Protein AF-A0A0K2AQK6-F1 (afdb_monomer_lite)

pLDDT: mean 81.89, std 17.72, range [47.97, 97.62]

Organism: Streptomyces ambofaciens (strain ATCC 23877 / 3486 / DSM 40053 / JCM 4204 / NBRC 12836 / NRRL B-2516) (NCBI:txid278992)

Secondary structure (DSSP, 8-state):
-HHHHH-S-SEEE--SS-TTSPPEEE--HHHHHHHHTSHHHHHHHHHHHHHHHHHHHHHHHHHHHHHHHHHHHHHHHHHHHHHHHHHHHHHHHHHHHHTTSS--PPPPPP-

Radius of gyration: 37.1 Å; chains: 1; bounding box: 83×34×101 Å

Structure (mmCIF, N/CA/C/O backbone):
data_AF-A0A0K2AQK6-F1
#
_entry.id   AF-A0A0K2AQK6-F1
#
loop_
_atom_site.group_PDB
_atom_site.id
_atom_site.type_symbol
_atom_site.label_atom_id
_atom_site.label_alt_id
_atom_site.label_comp_id
_atom_site.label_asym_id
_atom_site.label_entity_id
_atom_site.label_seq_id
_atom_site.pdbx_PDB_ins_code
_atom_site.Cartn_x
_atom_site.Cartn_y
_atom_site.Cartn_z
_atom_site.occupancy
_atom_site.B_iso_or_equiv
_atom_site.auth_seq_id
_atom_site.auth_comp_id
_atom_site.auth_asym_id
_atom_site.auth_atom_id
_atom_site.pdbx_PDB_model_num
ATOM 1 N N . MET A 1 1 ? -0.047 5.520 6.251 1.00 84.62 1 MET A N 1
ATOM 2 C CA . MET A 1 1 ? -1.511 5.320 6.221 1.00 84.62 1 MET A CA 1
ATOM 3 C C . MET A 1 1 ? -1.931 4.566 7.465 1.00 84.62 1 MET A C 1
ATOM 5 O O . MET A 1 1 ? -2.491 5.208 8.329 1.00 84.62 1 MET A O 1
ATOM 9 N N . VAL A 1 2 ? -1.521 3.301 7.614 1.00 90.31 2 VAL A N 1
ATOM 10 C CA . VAL A 1 2 ? -1.792 2.433 8.781 1.00 90.31 2 VAL A CA 1
ATOM 11 C C . VAL A 1 2 ? -1.642 3.164 10.123 1.00 90.31 2 VAL A C 1
ATOM 13 O O . VAL A 1 2 ? -2.647 3.461 10.744 1.00 90.31 2 VAL A O 1
ATOM 16 N N . ARG A 1 3 ? -0.437 3.608 10.508 1.00 91.00 3 ARG A N 1
ATOM 17 C CA . ARG A 1 3 ? -0.210 4.323 11.785 1.00 91.00 3 ARG A CA 1
ATOM 18 C C . ARG A 1 3 ? -0.973 5.651 11.939 1.00 91.00 3 ARG A C 1
ATOM 20 O O . ARG A 1 3 ? -1.275 6.054 13.048 1.00 91.00 3 ARG A O 1
ATOM 27 N N . ARG A 1 4 ? -1.308 6.331 10.833 1.00 92.88 4 ARG A N 1
ATOM 28 C CA . ARG A 1 4 ? -2.105 7.576 10.876 1.00 92.88 4 ARG A CA 1
ATOM 29 C C . ARG A 1 4 ? -3.592 7.313 11.121 1.00 92.88 4 ARG A C 1
ATOM 31 O O . ARG A 1 4 ? -4.268 8.206 11.602 1.00 92.88 4 ARG A O 1
ATOM 38 N N . LEU A 1 5 ? -4.093 6.143 10.725 1.00 93.88 5 LEU A N 1
ATOM 39 C CA . LEU A 1 5 ? -5.509 5.789 10.835 1.00 93.88 5 LEU A CA 1
ATOM 40 C C . LEU A 1 5 ? -5.787 4.886 12.043 1.00 93.88 5 LEU A C 1
ATOM 42 O O . LEU A 1 5 ? -6.809 5.042 12.690 1.00 93.88 5 LEU A O 1
ATOM 46 N N . LEU A 1 6 ? -4.874 3.963 12.348 1.00 94.81 6 LEU A N 1
ATOM 47 C CA . LEU A 1 6 ? -5.013 2.948 13.397 1.00 94.81 6 LEU A CA 1
ATOM 48 C C . LEU A 1 6 ? -4.169 3.232 14.645 1.00 94.81 6 LEU A C 1
ATOM 50 O O . LEU A 1 6 ? -4.302 2.509 15.630 1.00 94.81 6 LEU A O 1
ATOM 54 N N . GLY A 1 7 ? -3.292 4.241 14.600 1.00 94.38 7 GLY A N 1
ATOM 55 C CA . GLY A 1 7 ? -2.370 4.557 15.688 1.00 94.38 7 GLY A CA 1
ATOM 56 C C . GLY A 1 7 ? -1.234 3.542 15.840 1.00 94.38 7 GLY A C 1
ATOM 57 O O . GLY A 1 7 ? -0.761 2.943 14.863 1.00 94.38 7 GLY A O 1
ATOM 58 N N . GLU A 1 8 ? -0.772 3.384 17.078 1.00 95.62 8 GLU A N 1
ATOM 59 C CA . GLU A 1 8 ? 0.245 2.397 17.433 1.00 95.62 8 GLU A CA 1
ATOM 60 C C . GLU A 1 8 ? -0.314 0.959 17.374 1.00 95.62 8 GLU A C 1
ATOM 62 O O . GLU A 1 8 ? -1.526 0.743 17.504 1.00 95.62 8 GLU A O 1
ATOM 67 N N . PRO A 1 9 ? 0.547 -0.034 17.090 1.00 96.69 9 PRO A N 1
ATOM 68 C CA . PRO A 1 9 ? 0.150 -1.436 17.104 1.00 96.69 9 PRO A CA 1
ATOM 69 C C . PRO A 1 9 ? -0.104 -1.929 18.527 1.00 96.69 9 PRO A C 1
ATOM 71 O O . PRO A 1 9 ? 0.549 -1.480 19.465 1.00 96.69 9 PRO A O 1
ATOM 74 N N . ASP A 1 10 ? -0.998 -2.904 18.667 1.00 96.56 10 ASP A N 1
ATOM 75 C CA . ASP A 1 10 ? -1.276 -3.533 19.964 1.00 96.56 10 ASP A CA 1
ATOM 76 C C . ASP A 1 10 ? -0.156 -4.490 20.360 1.00 96.56 10 ASP A C 1
ATOM 78 O O . ASP A 1 10 ? 0.195 -4.601 21.530 1.00 96.56 10 ASP A O 1
ATOM 82 N N . LEU A 1 11 ? 0.427 -5.181 19.374 1.00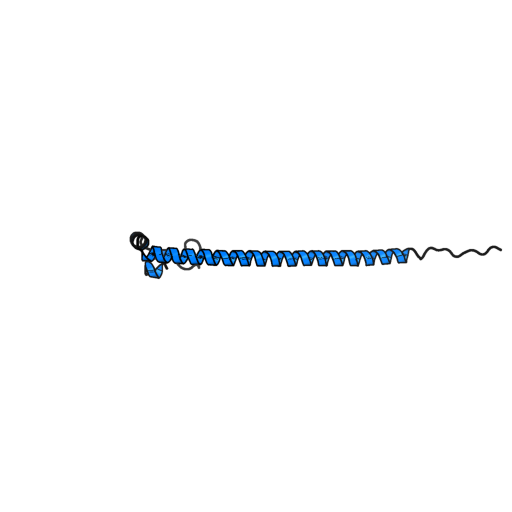 96.44 11 LEU A N 1
ATOM 83 C CA . LEU A 1 11 ? 1.538 -6.098 19.593 1.00 96.44 11 LEU A CA 1
ATOM 84 C C . LEU A 1 11 ? 2.589 -5.976 18.493 1.00 96.44 11 LEU A C 1
ATOM 86 O O . LEU A 1 11 ? 2.287 -5.830 17.305 1.00 96.44 11 LEU A O 1
ATOM 90 N N . LEU A 1 12 ? 3.844 -6.125 18.905 1.00 96.31 12 LEU A N 1
ATOM 91 C CA . LEU A 1 12 ? 4.976 -6.360 18.021 1.00 96.31 12 LEU A CA 1
ATOM 92 C C . LEU A 1 12 ? 5.410 -7.817 18.168 1.00 96.31 12 LEU A C 1
ATOM 94 O O . LEU A 1 12 ? 5.648 -8.297 19.275 1.00 96.31 12 LEU A O 1
ATOM 98 N N . ARG A 1 13 ? 5.514 -8.532 17.051 1.00 95.38 13 ARG A N 1
ATOM 99 C CA . ARG A 1 13 ? 5.987 -9.919 17.004 1.00 95.38 13 ARG A CA 1
ATOM 100 C C . ARG A 1 13 ? 7.195 -10.032 16.094 1.00 95.38 13 ARG A C 1
ATOM 102 O O . ARG A 1 13 ? 7.321 -9.292 15.122 1.00 95.38 13 ARG A O 1
ATOM 109 N N . THR A 1 14 ? 8.081 -10.975 16.386 1.00 95.75 14 THR A N 1
ATOM 110 C CA . THR A 1 14 ? 9.151 -11.337 15.454 1.00 95.75 14 THR A CA 1
ATOM 111 C C . THR A 1 14 ? 8.538 -11.772 14.127 1.00 95.75 14 THR A C 1
ATOM 113 O O . THR A 1 14 ? 7.526 -12.474 14.106 1.00 95.75 14 THR A O 1
ATOM 116 N N . HIS A 1 15 ? 9.138 -11.341 13.020 1.00 93.81 15 HIS A N 1
ATOM 117 C CA . HIS A 1 15 ? 8.645 -11.697 11.700 1.00 93.81 15 HIS A CA 1
ATOM 118 C C . HIS A 1 15 ? 8.740 -13.223 11.488 1.00 93.81 15 HIS A C 1
ATOM 120 O O . HIS A 1 15 ? 9.812 -13.796 11.702 1.00 93.81 15 HIS A O 1
ATOM 126 N N . PRO A 1 16 ? 7.655 -13.892 11.052 1.00 91.75 16 PRO A N 1
ATOM 127 C CA . PRO A 1 16 ? 7.542 -15.353 11.109 1.00 91.75 16 PRO A CA 1
ATOM 128 C C . PRO A 1 16 ? 8.549 -16.083 10.215 1.00 91.75 16 PRO A C 1
ATOM 130 O O . PRO A 1 16 ? 9.014 -17.161 10.564 1.00 91.75 16 PRO A O 1
ATOM 133 N N . TYR A 1 17 ? 8.922 -15.484 9.082 1.00 93.12 17 TYR A N 1
ATOM 134 C CA . TYR A 1 17 ? 9.806 -16.120 8.097 1.00 93.12 17 TYR A CA 1
ATOM 135 C C . TYR A 1 17 ? 11.267 -15.675 8.182 1.00 93.12 17 TYR A C 1
ATOM 137 O O . TYR A 1 17 ? 12.142 -16.326 7.625 1.00 93.12 17 TYR A O 1
ATOM 145 N N . LEU A 1 18 ? 11.547 -14.540 8.827 1.00 94.62 18 LEU A N 1
ATOM 146 C CA . LEU A 1 18 ? 12.877 -13.933 8.787 1.00 94.62 18 LEU A CA 1
ATOM 147 C C . LEU A 1 18 ? 13.124 -13.165 10.075 1.00 94.62 18 LEU A C 1
ATOM 149 O O . LEU A 1 18 ? 12.612 -12.067 10.250 1.00 94.62 18 LEU A O 1
ATOM 153 N N . ARG A 1 19 ? 13.938 -13.725 10.968 1.00 89.81 19 ARG A N 1
ATOM 154 C CA . ARG A 1 19 ? 14.181 -13.124 12.288 1.00 89.81 19 ARG A CA 1
ATOM 155 C C . ARG A 1 19 ? 14.845 -11.745 12.228 1.00 89.81 19 ARG A C 1
ATOM 157 O O . ARG A 1 19 ? 14.613 -10.943 13.122 1.00 89.81 19 ARG A O 1
ATOM 164 N N . SER A 1 20 ? 15.639 -11.472 11.192 1.00 94.25 20 SER A N 1
ATOM 165 C CA . SER A 1 20 ? 16.291 -10.172 10.975 1.00 94.25 20 SER A CA 1
ATOM 166 C C . SER A 1 20 ? 15.385 -9.130 10.311 1.00 94.25 20 SER A C 1
ATOM 168 O O . SER A 1 20 ? 15.777 -7.970 10.187 1.00 94.25 20 SER A O 1
ATOM 170 N N . ALA A 1 21 ? 14.184 -9.514 9.866 1.00 94.56 21 ALA A N 1
ATOM 171 C CA . ALA A 1 21 ? 13.236 -8.567 9.304 1.00 94.56 21 ALA A CA 1
ATOM 172 C C . ALA A 1 21 ? 12.639 -7.671 10.401 1.00 94.56 21 ALA A C 1
ATOM 174 O O . ALA A 1 21 ? 12.583 -8.064 11.570 1.00 94.56 21 ALA A O 1
ATOM 175 N N . PRO A 1 22 ? 12.126 -6.483 10.029 1.00 94.38 22 PRO A N 1
ATOM 176 C CA . PRO A 1 22 ? 11.389 -5.644 10.959 1.00 94.38 22 PRO A CA 1
ATOM 177 C C . PRO A 1 22 ? 10.236 -6.413 11.629 1.00 94.38 22 PRO A C 1
ATOM 179 O O . PRO A 1 22 ? 9.556 -7.187 10.947 1.00 94.38 22 PRO A O 1
ATOM 182 N N . PRO A 1 23 ? 9.966 -6.176 12.927 1.00 94.44 23 PRO A N 1
ATOM 183 C CA . PRO A 1 23 ? 8.879 -6.839 13.637 1.00 94.44 23 PRO A CA 1
ATOM 184 C C . PRO A 1 23 ? 7.518 -6.663 12.952 1.00 94.44 23 PRO A C 1
ATOM 186 O O . PRO A 1 23 ? 7.163 -5.576 12.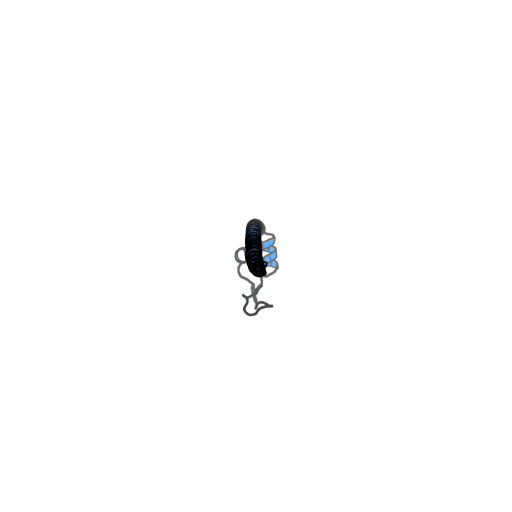480 1.00 94.44 23 PRO A O 1
ATOM 189 N N . THR A 1 24 ? 6.731 -7.735 12.947 1.00 95.44 24 THR A N 1
ATOM 190 C CA . THR A 1 24 ? 5.340 -7.733 12.507 1.00 95.44 24 THR A CA 1
ATOM 191 C C . THR A 1 24 ? 4.490 -6.959 13.510 1.00 95.44 24 THR A C 1
ATOM 193 O O . THR A 1 24 ? 4.489 -7.251 14.704 1.00 95.44 24 THR A O 1
ATOM 196 N N . ARG A 1 25 ? 3.751 -5.968 13.007 1.00 95.75 25 ARG A N 1
ATOM 197 C CA . ARG A 1 25 ? 2.806 -5.152 13.775 1.00 95.75 25 ARG A CA 1
ATOM 198 C C . ARG A 1 25 ? 1.424 -5.789 13.715 1.00 95.75 25 ARG A C 1
ATOM 200 O O . ARG A 1 25 ? 0.917 -5.992 12.614 1.00 95.75 25 ARG A O 1
ATOM 207 N N . LEU A 1 26 ? 0.829 -6.073 14.866 1.00 96.50 26 LEU A N 1
ATOM 208 C CA . LEU A 1 26 ? -0.523 -6.615 14.976 1.00 96.50 26 LEU A CA 1
ATOM 209 C C . LEU A 1 26 ? -1.464 -5.554 15.541 1.00 96.50 26 LEU A C 1
ATOM 211 O O . LEU A 1 26 ? -1.087 -4.798 16.439 1.00 96.50 26 LEU A O 1
ATOM 215 N N . TYR A 1 27 ? -2.672 -5.516 14.987 1.00 97.25 27 TYR A N 1
ATOM 216 C CA . TYR A 1 27 ? -3.723 -4.570 15.336 1.00 97.25 27 TYR A CA 1
ATOM 217 C C . TYR A 1 27 ? -4.998 -5.342 15.690 1.00 97.25 27 TYR A C 1
ATOM 219 O O . TYR A 1 27 ? -5.290 -6.355 15.052 1.00 97.25 27 TYR A O 1
ATOM 227 N N . ALA A 1 28 ? -5.753 -4.867 16.677 1.00 96.94 28 ALA A N 1
ATOM 228 C CA . ALA A 1 28 ? -7.046 -5.414 17.056 1.00 96.94 28 ALA A CA 1
ATOM 229 C C . ALA A 1 28 ? -8.031 -5.285 15.889 1.00 96.94 28 ALA A C 1
ATOM 231 O O . ALA A 1 28 ? -8.176 -4.204 15.309 1.00 96.94 28 ALA A O 1
ATOM 232 N N . VAL A 1 29 ? -8.710 -6.387 15.565 1.00 97.31 29 VAL A N 1
ATOM 233 C CA . VAL A 1 29 ? -9.602 -6.477 14.400 1.00 97.31 29 VAL A CA 1
ATOM 234 C C . VAL A 1 29 ? -10.719 -5.440 14.489 1.00 97.31 29 VAL A C 1
ATOM 236 O O . VAL A 1 29 ? -10.883 -4.662 13.554 1.00 97.31 29 VAL A O 1
ATOM 239 N N . ASP A 1 30 ? -11.371 -5.310 15.644 1.00 97.19 30 ASP A N 1
ATOM 240 C CA . ASP A 1 30 ? -12.469 -4.353 15.844 1.00 97.19 30 ASP A CA 1
ATOM 241 C C . ASP A 1 30 ? -12.058 -2.906 15.529 1.00 97.19 30 ASP A C 1
ATOM 243 O O . ASP A 1 30 ? -12.811 -2.141 14.919 1.00 97.19 30 ASP A O 1
ATOM 247 N N . ARG A 1 31 ? -10.824 -2.522 15.894 1.00 95.81 31 ARG A N 1
ATOM 248 C CA . ARG A 1 31 ? -10.283 -1.186 15.599 1.00 95.81 31 ARG A CA 1
ATOM 249 C C . ARG A 1 31 ? -10.050 -1.001 14.105 1.00 95.81 31 ARG A C 1
ATOM 251 O O . ARG A 1 31 ? -10.329 0.075 13.573 1.00 95.81 31 ARG A O 1
ATOM 258 N N . VAL A 1 32 ? -9.537 -2.031 13.435 1.00 96.88 32 VAL A N 1
ATOM 259 C CA . VAL A 1 32 ? -9.343 -2.018 11.982 1.00 96.88 32 VAL A CA 1
ATOM 260 C C . VAL A 1 32 ? -10.684 -1.853 11.280 1.00 96.88 32 VAL A C 1
ATOM 262 O O . VAL A 1 32 ? -10.847 -0.914 10.504 1.00 96.88 32 VAL A O 1
ATOM 265 N N . GLU A 1 33 ? -11.671 -2.675 11.618 1.00 97.62 33 GLU A N 1
ATOM 266 C CA . GLU A 1 33 ? -12.993 -2.646 10.993 1.00 97.62 33 GLU A CA 1
ATOM 267 C C . GLU A 1 33 ? -13.730 -1.320 11.212 1.00 97.62 33 GLU A C 1
ATOM 269 O O . GLU A 1 33 ? -14.369 -0.791 10.296 1.00 97.62 33 GLU A O 1
ATOM 274 N N . ALA A 1 34 ? -13.644 -0.746 12.415 1.00 96.44 34 ALA A N 1
ATOM 275 C CA . ALA A 1 34 ? -14.222 0.564 12.698 1.00 96.44 34 ALA A CA 1
ATOM 276 C C . ALA A 1 34 ? -13.612 1.658 11.804 1.00 96.44 34 ALA A C 1
ATOM 278 O O . ALA A 1 34 ? -14.332 2.486 11.239 1.00 96.44 34 ALA A O 1
ATOM 279 N N . VAL A 1 35 ? -12.290 1.637 11.626 1.00 96.75 35 VAL A N 1
ATOM 280 C CA . VAL A 1 35 ? -11.574 2.612 10.797 1.00 96.75 35 VAL A CA 1
ATOM 281 C C . VAL A 1 35 ? -11.850 2.410 9.309 1.00 96.75 35 VAL A C 1
ATOM 283 O O . VAL A 1 35 ? -12.049 3.396 8.595 1.00 96.75 35 VAL A O 1
ATOM 286 N N . GLU A 1 36 ? -11.898 1.167 8.832 1.00 96.25 36 GLU A N 1
ATOM 287 C CA . GLU A 1 36 ? -12.139 0.858 7.419 1.00 96.25 36 GLU A CA 1
ATOM 288 C C . GLU A 1 36 ? -13.542 1.264 6.950 1.00 96.25 36 GLU A C 1
ATOM 290 O O . GLU A 1 36 ? -13.701 1.732 5.818 1.00 96.25 36 GLU A O 1
ATOM 295 N N . ARG A 1 37 ? -14.546 1.201 7.836 1.00 96.56 37 ARG A N 1
ATOM 296 C CA . ARG A 1 37 ? -15.896 1.736 7.569 1.00 96.56 37 ARG A CA 1
ATOM 297 C C . ARG A 1 37 ? -15.924 3.268 7.444 1.00 96.56 37 ARG A C 1
ATOM 299 O O . ARG A 1 37 ? -16.840 3.838 6.842 1.00 96.56 37 ARG A O 1
ATOM 306 N N . GLY A 1 38 ? -14.912 3.954 7.970 1.00 96.06 38 GLY A N 1
ATOM 307 C CA . GLY A 1 38 ? -14.818 5.409 7.987 1.00 96.06 38 GLY A CA 1
ATOM 308 C C . GLY A 1 38 ? -14.550 6.052 6.620 1.00 96.06 38 GLY A C 1
ATOM 309 O O . GLY A 1 38 ? -13.914 5.494 5.722 1.00 96.06 38 GLY A O 1
ATOM 310 N N . ALA A 1 39 ? -14.993 7.303 6.458 1.00 96.44 39 ALA A N 1
ATOM 311 C CA . ALA A 1 39 ? -14.710 8.099 5.258 1.00 96.44 39 ALA A CA 1
ATOM 312 C C . ALA A 1 39 ? -13.206 8.404 5.092 1.00 96.44 39 ALA A C 1
ATOM 314 O O . ALA A 1 39 ? -12.695 8.421 3.971 1.00 96.44 39 ALA A O 1
ATOM 315 N N . ALA A 1 40 ? -12.481 8.581 6.202 1.00 95.00 40 ALA A N 1
ATOM 316 C CA . ALA A 1 40 ? -11.043 8.851 6.196 1.00 95.00 40 ALA A CA 1
ATOM 317 C C . ALA A 1 40 ? -10.239 7.711 5.547 1.00 95.00 40 ALA A C 1
ATOM 319 O O . ALA A 1 40 ? -9.338 7.965 4.740 1.00 95.00 40 ALA A O 1
ATOM 320 N N . PHE A 1 41 ? -10.594 6.456 5.842 1.00 96.69 41 PHE A N 1
ATOM 321 C CA . PHE A 1 41 ? -9.967 5.300 5.211 1.00 96.69 41 PHE A CA 1
ATOM 322 C C . PHE A 1 41 ? -10.281 5.242 3.717 1.00 96.69 41 PHE A C 1
ATOM 324 O O . PHE A 1 41 ? -9.356 5.140 2.911 1.00 96.69 41 PHE A O 1
ATOM 331 N N . ARG A 1 42 ? -11.553 5.403 3.325 1.00 96.19 42 ARG A N 1
ATOM 332 C CA . ARG A 1 42 ? -11.964 5.410 1.909 1.00 96.19 42 ARG A CA 1
ATOM 333 C C . ARG A 1 42 ? -11.209 6.460 1.089 1.00 96.19 42 ARG A C 1
ATOM 335 O O . ARG A 1 42 ? -10.683 6.148 0.019 1.00 96.19 42 ARG A O 1
ATOM 342 N N . ALA A 1 43 ? -11.072 7.678 1.613 1.00 96.19 43 ALA A N 1
ATOM 343 C CA . ALA A 1 43 ? -10.310 8.742 0.963 1.00 96.19 43 ALA A CA 1
ATOM 344 C C . ALA A 1 43 ? -8.817 8.384 0.819 1.00 96.19 43 ALA A C 1
ATOM 346 O O . ALA A 1 43 ? -8.226 8.545 -0.257 1.00 96.19 43 ALA A O 1
ATOM 347 N N . ALA A 1 44 ? -8.204 7.854 1.882 1.00 95.81 44 ALA A N 1
ATOM 348 C CA . ALA A 1 44 ? -6.805 7.440 1.867 1.00 95.81 44 ALA A CA 1
ATOM 349 C C . ALA A 1 44 ? -6.552 6.270 0.899 1.00 95.81 44 ALA A C 1
ATOM 351 O O . ALA A 1 44 ? -5.566 6.293 0.153 1.00 95.81 44 ALA A O 1
ATOM 352 N N . ALA A 1 45 ? -7.457 5.289 0.862 1.00 94.94 45 ALA A N 1
ATOM 353 C CA . ALA A 1 45 ? -7.412 4.148 -0.044 1.00 94.94 45 ALA A CA 1
ATOM 354 C C . ALA A 1 45 ? -7.507 4.598 -1.510 1.00 94.94 45 ALA A C 1
ATOM 356 O O . ALA A 1 45 ? -6.658 4.229 -2.324 1.00 94.94 45 ALA A O 1
ATOM 357 N N . ALA A 1 46 ? -8.447 5.489 -1.840 1.00 96.25 46 ALA A N 1
ATOM 358 C CA . ALA A 1 46 ? -8.572 6.054 -3.184 1.00 96.25 46 ALA A CA 1
ATOM 359 C C . ALA A 1 46 ? -7.315 6.840 -3.609 1.00 96.25 46 ALA A C 1
ATOM 361 O O . ALA A 1 46 ? -6.837 6.724 -4.741 1.00 96.25 46 ALA A O 1
ATOM 362 N N . ALA A 1 47 ? -6.725 7.631 -2.707 1.00 95.50 47 ALA A N 1
ATOM 363 C CA . ALA A 1 47 ? -5.470 8.336 -2.979 1.00 95.50 47 ALA A CA 1
ATOM 364 C C . ALA A 1 47 ? -4.280 7.374 -3.164 1.00 95.50 47 ALA A C 1
ATOM 366 O O . ALA A 1 47 ? -3.419 7.593 -4.022 1.00 95.50 47 ALA A O 1
ATOM 367 N N . ALA A 1 48 ? -4.207 6.294 -2.382 1.00 93.88 48 ALA A N 1
ATOM 368 C CA . ALA A 1 48 ? -3.190 5.259 -2.542 1.00 93.88 48 ALA A CA 1
ATOM 369 C C . ALA A 1 48 ? -3.339 4.515 -3.879 1.00 93.88 48 ALA A C 1
ATOM 371 O O . ALA A 1 48 ? -2.340 4.324 -4.578 1.00 93.88 48 ALA A O 1
ATOM 372 N N . ALA A 1 49 ? -4.568 4.178 -4.277 1.00 94.69 49 ALA A N 1
ATOM 373 C CA . ALA A 1 49 ? -4.863 3.543 -5.558 1.00 94.69 49 ALA A CA 1
ATOM 374 C C . ALA A 1 49 ? -4.400 4.411 -6.738 1.00 94.69 49 ALA A C 1
ATOM 376 O O . ALA A 1 49 ? -3.651 3.925 -7.587 1.00 94.69 49 ALA A O 1
ATOM 377 N N . ARG A 1 50 ? -4.735 5.710 -6.735 1.00 94.62 50 ARG A N 1
ATOM 378 C CA . ARG A 1 50 ? -4.288 6.680 -7.755 1.00 94.62 50 ARG A CA 1
ATOM 379 C C . ARG A 1 50 ? -2.763 6.774 -7.861 1.00 94.62 50 ARG A C 1
ATOM 381 O O . ARG A 1 50 ? -2.203 6.765 -8.953 1.00 94.62 50 ARG A O 1
ATOM 388 N N . ARG A 1 51 ? -2.055 6.814 -6.728 1.00 93.25 51 ARG A N 1
ATOM 389 C CA . ARG A 1 51 ? -0.580 6.821 -6.738 1.00 93.25 51 ARG A CA 1
ATOM 390 C C . ARG A 1 51 ? -0.002 5.507 -7.262 1.00 93.25 51 ARG A C 1
ATOM 392 O O . ARG A 1 51 ? 0.985 5.517 -7.995 1.00 93.25 51 ARG A O 1
ATOM 399 N N . SER A 1 52 ? -0.612 4.377 -6.907 1.00 93.25 52 SER A N 1
ATOM 400 C CA . SER A 1 52 ? -0.193 3.054 -7.376 1.00 93.25 52 SER A CA 1
ATOM 401 C C . SER A 1 52 ? -0.373 2.897 -8.886 1.00 93.25 52 SER A C 1
ATOM 403 O O . SER A 1 52 ? 0.523 2.390 -9.562 1.00 93.25 52 SER A O 1
ATOM 405 N N . THR A 1 53 ? -1.499 3.342 -9.448 1.00 92.88 53 THR A N 1
ATOM 406 C CA . THR A 1 53 ? -1.722 3.310 -10.901 1.00 92.88 53 THR A CA 1
ATOM 407 C C . THR A 1 53 ? -0.716 4.196 -11.632 1.00 92.88 53 THR A C 1
ATOM 409 O O . THR A 1 53 ? -0.059 3.709 -12.552 1.00 92.88 53 THR A O 1
ATOM 412 N N . ALA A 1 54 ? -0.496 5.430 -11.164 1.00 90.31 54 ALA A N 1
ATOM 413 C CA . ALA A 1 54 ? 0.502 6.335 -11.734 1.00 90.31 54 ALA A CA 1
ATOM 414 C C . ALA A 1 54 ? 1.917 5.725 -11.713 1.00 90.31 54 ALA A C 1
ATOM 416 O O . ALA A 1 54 ? 2.594 5.663 -12.741 1.00 90.31 54 ALA A O 1
ATOM 417 N N . ARG A 1 55 ? 2.346 5.178 -10.566 1.00 92.31 55 ARG A N 1
ATOM 418 C CA . ARG A 1 55 ? 3.657 4.521 -10.430 1.00 92.31 55 ARG A CA 1
ATOM 419 C C . ARG A 1 55 ? 3.791 3.291 -11.330 1.00 92.31 55 ARG A C 1
ATOM 421 O O . ARG A 1 55 ? 4.845 3.070 -11.918 1.00 92.31 55 ARG A O 1
ATOM 428 N N . ARG A 1 56 ? 2.742 2.475 -11.461 1.00 90.88 56 ARG A N 1
ATOM 429 C CA . ARG A 1 56 ? 2.763 1.317 -12.370 1.00 90.88 56 ARG A CA 1
ATOM 430 C C . ARG A 1 56 ? 2.878 1.753 -13.830 1.00 90.88 56 ARG A C 1
ATOM 432 O O . ARG A 1 56 ? 3.590 1.095 -14.585 1.00 90.88 56 ARG A O 1
ATOM 439 N N . GLY A 1 57 ? 2.244 2.861 -14.212 1.00 88.38 57 GLY A N 1
ATOM 440 C CA . GLY A 1 57 ? 2.398 3.468 -15.536 1.00 88.38 57 GLY A CA 1
ATOM 441 C C . GLY A 1 57 ? 3.855 3.819 -15.846 1.00 88.38 57 GLY A C 1
ATOM 442 O O . GLY A 1 57 ? 4.406 3.350 -16.842 1.00 88.38 57 GLY A O 1
ATOM 443 N N . THR A 1 58 ? 4.524 4.549 -14.950 1.00 90.19 58 THR A N 1
ATOM 444 C CA . THR A 1 58 ? 5.926 4.958 -15.156 1.00 90.19 58 THR A CA 1
ATOM 445 C C . THR A 1 58 ? 6.894 3.775 -15.168 1.00 90.19 58 THR A C 1
ATOM 447 O O . THR A 1 58 ? 7.791 3.718 -16.010 1.00 90.19 58 THR A O 1
ATOM 450 N N . VAL A 1 59 ? 6.696 2.780 -14.297 1.00 93.25 59 VAL A N 1
ATOM 451 C CA . VAL A 1 59 ? 7.506 1.549 -14.291 1.00 93.25 59 VAL A CA 1
ATOM 452 C C . VAL A 1 59 ? 7.351 0.776 -15.602 1.00 93.25 59 VAL A C 1
ATOM 454 O O . VAL A 1 59 ? 8.344 0.287 -16.140 1.00 93.25 59 VAL A O 1
ATOM 457 N N . ARG A 1 60 ? 6.133 0.684 -16.156 1.00 92.94 60 ARG A N 1
ATOM 458 C CA . ARG A 1 60 ? 5.897 0.033 -17.456 1.00 92.94 60 ARG A CA 1
ATOM 459 C C . ARG A 1 60 ? 6.650 0.738 -18.581 1.00 92.94 60 ARG A C 1
ATOM 461 O O . ARG A 1 60 ? 7.288 0.054 -19.379 1.00 92.94 60 ARG A O 1
ATOM 468 N N . LEU A 1 61 ? 6.622 2.071 -18.620 1.00 91.94 61 LEU A N 1
ATOM 469 C CA . LEU A 1 61 ? 7.360 2.854 -19.618 1.00 91.94 61 LEU A CA 1
ATOM 470 C C . LEU A 1 61 ? 8.869 2.616 -19.514 1.00 91.94 61 LEU A C 1
ATOM 472 O O . LEU A 1 61 ? 9.492 2.212 -20.493 1.00 91.94 61 LEU A O 1
ATOM 476 N N . ARG A 1 62 ? 9.436 2.731 -18.309 1.00 93.12 62 ARG A N 1
ATOM 477 C CA . ARG A 1 62 ? 10.869 2.479 -18.073 1.00 93.12 62 ARG A CA 1
ATOM 478 C C . ARG A 1 62 ? 11.280 1.056 -18.436 1.00 93.12 62 ARG A C 1
ATOM 480 O O . ARG A 1 62 ? 12.342 0.841 -19.007 1.00 93.12 62 ARG A O 1
ATOM 487 N N . LYS A 1 63 ? 10.429 0.068 -18.150 1.00 94.19 63 LYS A N 1
ATOM 488 C CA . LYS A 1 63 ? 10.681 -1.329 -18.526 1.00 94.19 63 LYS A CA 1
ATOM 489 C C . LYS A 1 63 ? 10.705 -1.510 -20.045 1.00 94.19 63 LYS A C 1
ATOM 491 O O . LYS A 1 63 ? 11.524 -2.284 -20.536 1.00 94.19 63 LYS A O 1
ATOM 496 N N . ARG A 1 64 ? 9.830 -0.820 -20.787 1.00 94.12 64 ARG A N 1
ATOM 497 C CA . ARG A 1 64 ? 9.841 -0.833 -22.261 1.00 94.12 64 ARG A CA 1
ATOM 498 C C . ARG A 1 64 ? 11.112 -0.192 -22.804 1.00 94.12 64 ARG A C 1
ATOM 500 O O . ARG A 1 64 ? 11.766 -0.807 -23.637 1.00 94.12 64 ARG A O 1
ATOM 507 N N . GLU A 1 65 ? 11.494 0.970 -22.284 1.00 95.19 65 GLU A N 1
ATOM 508 C CA . GLU A 1 65 ? 12.721 1.657 -22.695 1.00 95.19 65 GLU A CA 1
ATOM 509 C C . GLU A 1 65 ? 13.966 0.805 -22.419 1.00 95.19 65 GLU A C 1
ATOM 511 O O . GLU A 1 65 ? 14.784 0.594 -23.310 1.00 95.19 65 GLU A O 1
ATOM 516 N N . LEU A 1 66 ? 14.082 0.232 -21.218 1.00 96.31 66 LEU A N 1
ATOM 517 C CA . LEU A 1 66 ? 15.205 -0.635 -20.865 1.00 96.31 66 LEU A CA 1
ATOM 518 C C . LEU A 1 66 ? 15.283 -1.863 -21.782 1.00 96.31 66 LEU A C 1
ATOM 520 O O . LEU A 1 66 ? 16.364 -2.227 -22.238 1.00 96.31 66 LEU A O 1
ATOM 524 N N . ARG A 1 67 ? 14.141 -2.486 -22.096 1.00 95.62 67 ARG A N 1
ATOM 525 C CA . ARG A 1 67 ? 14.086 -3.608 -23.046 1.00 95.62 67 ARG A CA 1
ATOM 526 C C . ARG A 1 67 ? 14.499 -3.190 -24.455 1.00 95.62 67 ARG A C 1
ATOM 528 O O . ARG A 1 67 ? 15.237 -3.935 -25.096 1.00 95.62 67 ARG A O 1
ATOM 535 N N . ALA A 1 68 ? 14.059 -2.022 -24.921 1.00 93.56 68 ALA A N 1
ATOM 536 C CA . ALA A 1 68 ? 14.457 -1.484 -26.218 1.00 93.56 68 AL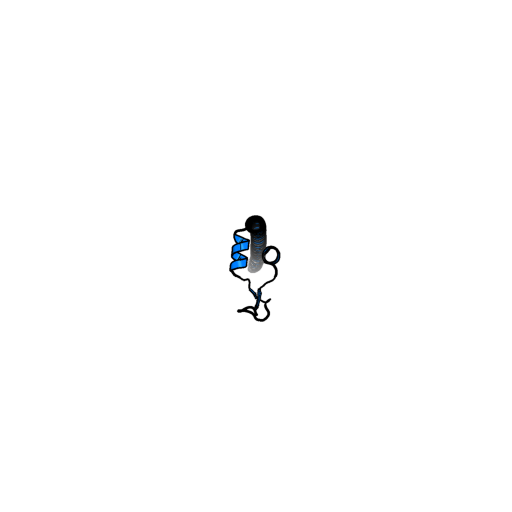A A CA 1
ATOM 537 C C . ALA A 1 68 ? 15.970 -1.228 -26.263 1.00 93.56 68 ALA A C 1
ATOM 539 O O . ALA A 1 68 ? 16.631 -1.686 -27.188 1.00 93.56 68 ALA A O 1
ATOM 540 N N . ARG A 1 69 ? 16.542 -0.621 -25.215 1.00 93.38 69 ARG A N 1
ATOM 541 C CA . ARG A 1 69 ? 17.992 -0.402 -25.082 1.00 93.38 69 ARG A CA 1
ATOM 542 C C . ARG A 1 69 ? 18.786 -1.708 -25.093 1.00 93.38 69 ARG A C 1
ATOM 544 O O . ARG A 1 69 ? 19.760 -1.817 -25.830 1.00 93.38 69 ARG A O 1
ATOM 551 N N . ILE A 1 70 ? 18.359 -2.715 -24.326 1.00 94.94 70 ILE A N 1
ATOM 552 C CA . ILE A 1 70 ? 19.003 -4.041 -24.320 1.00 94.94 70 ILE A CA 1
ATOM 553 C C . ILE A 1 70 ? 18.935 -4.680 -25.714 1.00 94.94 70 ILE A C 1
ATOM 555 O O . ILE A 1 70 ? 19.917 -5.259 -26.173 1.00 94.94 70 ILE A O 1
ATOM 559 N N . SER A 1 71 ? 17.794 -4.569 -26.396 1.00 92.12 71 SER A N 1
ATOM 560 C CA . SER A 1 71 ? 17.599 -5.152 -27.729 1.00 92.12 71 SER A CA 1
ATOM 561 C C . SER A 1 71 ? 18.435 -4.440 -28.792 1.00 92.12 71 SER A C 1
ATOM 563 O O . SER A 1 71 ? 19.068 -5.111 -29.601 1.00 92.12 71 SER A O 1
ATOM 565 N N . ALA A 1 72 ? 18.500 -3.107 -28.755 1.00 90.56 72 ALA A N 1
ATOM 566 C CA . ALA A 1 72 ? 19.333 -2.302 -29.643 1.00 90.56 72 ALA A CA 1
ATOM 567 C C . ALA A 1 72 ? 20.822 -2.601 -29.435 1.00 90.56 72 ALA A C 1
ATOM 569 O O . ALA A 1 72 ? 21.534 -2.829 -30.409 1.00 90.56 72 ALA A O 1
ATOM 570 N N . ARG A 1 73 ? 21.276 -2.703 -28.176 1.00 87.19 73 ARG A N 1
ATOM 571 C CA . ARG A 1 73 ? 22.659 -3.090 -27.867 1.00 87.19 73 ARG A CA 1
ATOM 572 C C . ARG A 1 73 ? 22.995 -4.468 -28.439 1.00 87.19 73 ARG A C 1
ATOM 574 O O . ARG A 1 73 ? 23.988 -4.602 -29.141 1.00 87.19 73 ARG A O 1
ATOM 581 N N . ARG A 1 74 ? 22.124 -5.461 -28.228 1.00 82.88 74 ARG A N 1
ATOM 582 C CA . ARG A 1 74 ? 22.292 -6.821 -28.777 1.00 82.88 74 ARG A CA 1
ATOM 583 C C . ARG A 1 74 ? 22.236 -6.867 -30.307 1.00 82.88 74 ARG A C 1
ATOM 585 O O . ARG A 1 74 ? 22.939 -7.659 -30.922 1.00 82.88 74 ARG A O 1
ATOM 592 N N . GLY A 1 75 ? 21.377 -6.062 -30.931 1.00 78.25 75 GLY A N 1
ATOM 593 C CA . GLY A 1 75 ? 21.290 -5.944 -32.389 1.00 78.25 75 GLY A CA 1
ATOM 594 C C . GLY A 1 75 ? 22.548 -5.319 -32.990 1.00 78.25 75 GLY A C 1
ATOM 595 O O . GLY A 1 75 ? 23.060 -5.828 -33.982 1.00 78.25 75 GLY A O 1
ATOM 596 N N . GLY A 1 76 ? 23.081 -4.281 -32.341 1.00 69.19 76 GLY A N 1
ATOM 597 C CA . GLY A 1 76 ? 24.376 -3.695 -32.676 1.00 69.19 76 GLY A CA 1
ATOM 598 C C . GLY A 1 76 ? 25.505 -4.711 -32.531 1.00 69.19 76 GLY A C 1
ATOM 599 O O . GLY A 1 76 ? 26.234 -4.931 -33.485 1.00 69.19 76 GLY A O 1
ATOM 600 N N . GLU A 1 77 ? 25.614 -5.397 -31.389 1.00 66.31 77 GLU A N 1
ATOM 601 C CA . GLU A 1 77 ? 26.624 -6.446 -31.152 1.00 66.31 77 GLU A CA 1
ATOM 602 C C . GLU A 1 77 ? 26.595 -7.550 -32.226 1.00 66.31 77 GLU A C 1
ATOM 604 O O . GLU A 1 77 ? 27.651 -8.017 -32.652 1.00 66.31 77 GLU A O 1
ATOM 609 N N . ARG A 1 78 ? 25.405 -7.936 -32.713 1.00 63.75 78 ARG A N 1
ATOM 610 C CA . ARG A 1 78 ? 25.272 -8.875 -33.839 1.00 63.75 78 ARG A CA 1
ATOM 611 C C . ARG A 1 78 ? 25.764 -8.288 -35.159 1.00 63.75 78 ARG A C 1
ATOM 613 O O . ARG A 1 78 ? 26.539 -8.955 -35.833 1.00 63.75 78 ARG A O 1
ATOM 620 N N . ARG A 1 79 ? 25.385 -7.049 -35.487 1.00 63.50 79 ARG A N 1
ATOM 621 C CA . ARG A 1 79 ? 25.847 -6.353 -36.699 1.00 63.50 79 ARG A CA 1
ATOM 622 C C . ARG A 1 79 ? 27.373 -6.183 -36.711 1.00 63.50 79 ARG A C 1
ATOM 624 O O . ARG A 1 79 ? 28.010 -6.556 -37.684 1.00 63.50 79 ARG A O 1
ATOM 631 N N . TRP A 1 80 ? 27.968 -5.745 -35.600 1.00 54.72 80 TRP A N 1
ATOM 632 C CA . TRP A 1 80 ? 29.427 -5.634 -35.442 1.00 54.72 80 TRP A CA 1
ATOM 633 C C . TRP A 1 80 ? 30.143 -6.997 -35.492 1.00 54.72 80 TRP A C 1
ATOM 635 O O . TRP A 1 80 ? 31.311 -7.089 -35.869 1.00 54.72 80 TRP A O 1
ATOM 645 N N . GLY A 1 81 ? 29.478 -8.079 -35.077 1.00 60.94 81 GLY A N 1
ATOM 646 C CA . GLY A 1 81 ? 29.988 -9.444 -35.224 1.00 60.94 81 GLY A CA 1
ATOM 647 C C . GLY A 1 81 ? 29.927 -9.961 -36.664 1.00 60.94 81 GLY A C 1
ATOM 648 O O . GLY A 1 81 ? 30.795 -10.729 -37.072 1.00 60.94 81 GLY A O 1
ATOM 649 N N . GLU A 1 82 ? 28.926 -9.530 -37.427 1.00 59.72 82 GLU A N 1
ATOM 650 C CA . GLU A 1 82 ? 28.716 -9.890 -38.829 1.00 59.72 82 GLU A CA 1
ATOM 651 C C . GLU A 1 82 ? 29.653 -9.107 -39.758 1.00 59.72 82 GLU A C 1
ATOM 653 O O . GLU A 1 82 ? 30.347 -9.720 -40.561 1.00 59.72 82 GLU A O 1
ATOM 658 N N . GLU A 1 83 ? 29.813 -7.797 -39.554 1.00 58.56 83 GLU A N 1
ATOM 659 C CA . GLU A 1 83 ? 30.782 -6.960 -40.284 1.00 58.56 83 GLU A CA 1
ATOM 660 C C . GLU A 1 83 ? 32.228 -7.447 -40.091 1.00 58.56 83 GLU A C 1
ATOM 662 O O . GLU A 1 83 ? 32.991 -7.540 -41.051 1.00 58.56 83 GLU A O 1
ATOM 667 N N . ARG A 1 84 ? 32.601 -7.868 -38.872 1.00 59.03 84 ARG A N 1
ATOM 668 C CA . ARG A 1 84 ? 33.913 -8.496 -38.631 1.00 59.03 84 ARG A CA 1
ATOM 669 C C . ARG A 1 84 ? 34.056 -9.867 -39.286 1.00 59.03 84 ARG A C 1
ATOM 671 O O . ARG A 1 84 ? 35.172 -10.260 -39.600 1.00 59.03 84 ARG A O 1
ATOM 678 N N . ARG A 1 85 ? 32.964 -10.613 -39.468 1.00 56.47 85 ARG A N 1
ATOM 679 C CA . ARG A 1 85 ? 32.990 -11.921 -40.136 1.00 56.47 85 ARG A CA 1
ATOM 680 C C . ARG A 1 85 ? 33.171 -11.761 -41.646 1.00 56.47 85 ARG A C 1
ATOM 682 O O . ARG A 1 85 ? 33.961 -12.505 -42.213 1.00 56.47 85 ARG A O 1
ATOM 689 N N . TRP A 1 86 ? 32.505 -10.781 -42.256 1.00 57.75 86 TRP A N 1
ATOM 690 C CA . TRP A 1 86 ? 32.680 -10.431 -43.669 1.00 57.75 86 TRP A CA 1
ATOM 691 C C . TRP A 1 86 ? 34.087 -9.885 -43.950 1.00 57.75 86 TRP A C 1
ATOM 693 O O . TRP A 1 86 ? 34.792 -10.458 -44.772 1.00 57.75 86 TRP A O 1
ATOM 703 N N . GLY A 1 87 ? 34.576 -8.915 -43.165 1.00 59.22 87 GLY A N 1
ATOM 704 C CA . GLY A 1 87 ? 35.929 -8.369 -43.357 1.00 59.22 87 GLY A CA 1
ATOM 705 C C . GLY A 1 87 ? 37.067 -9.384 -43.155 1.00 59.22 87 GLY A C 1
ATOM 706 O O . GLY A 1 87 ? 38.142 -9.237 -43.729 1.00 59.22 87 GLY A O 1
ATOM 707 N N . ASN A 1 88 ? 36.843 -10.446 -42.371 1.00 59.22 88 ASN A N 1
ATOM 708 C CA . ASN A 1 88 ? 37.811 -11.536 -42.205 1.00 59.22 88 ASN A CA 1
ATOM 709 C C . ASN A 1 88 ? 37.686 -12.618 -43.299 1.00 59.22 88 ASN A C 1
ATOM 711 O O . ASN A 1 88 ? 38.627 -13.381 -43.503 1.00 59.22 88 ASN A O 1
ATOM 715 N N . SER A 1 89 ? 36.537 -12.696 -43.983 1.00 56.53 89 SER A N 1
ATOM 716 C CA . SER A 1 89 ? 36.320 -13.571 -45.141 1.00 56.53 89 SER A CA 1
ATOM 717 C C . SER A 1 89 ? 37.016 -13.000 -46.377 1.00 56.53 89 SER A C 1
ATOM 719 O O . SER A 1 89 ? 37.760 -13.728 -47.029 1.00 56.53 89 SER A O 1
ATOM 721 N N . ASP A 1 90 ? 36.898 -11.688 -46.608 1.00 57.41 90 ASP A N 1
ATOM 722 C CA . ASP A 1 90 ? 37.613 -10.982 -47.683 1.00 57.41 90 ASP A CA 1
ATOM 723 C C . ASP A 1 90 ? 39.137 -11.111 -47.508 1.00 57.41 90 ASP A C 1
ATOM 725 O O . ASP A 1 90 ? 39.870 -11.408 -48.448 1.00 57.41 90 ASP A O 1
ATOM 729 N N . ALA A 1 91 ? 39.630 -10.999 -46.269 1.00 53.72 91 ALA A N 1
ATOM 730 C CA . ALA A 1 91 ? 41.049 -11.176 -45.956 1.00 53.72 91 ALA A CA 1
ATOM 731 C C . ALA A 1 91 ? 41.563 -12.618 -46.167 1.00 53.72 91 ALA A C 1
ATOM 733 O O . ALA A 1 91 ? 42.755 -12.817 -46.411 1.00 53.72 91 ALA A O 1
ATOM 734 N N . GLN A 1 92 ? 40.696 -13.633 -46.059 1.00 55.69 92 GLN A N 1
ATOM 735 C CA . GLN A 1 92 ? 41.054 -15.025 -46.365 1.00 55.69 92 GLN A CA 1
ATOM 736 C C . GLN A 1 92 ? 40.992 -15.328 -47.865 1.00 55.69 92 GLN A C 1
ATOM 738 O O . GLN A 1 92 ? 41.768 -16.154 -48.346 1.00 55.69 92 GLN A O 1
ATOM 743 N N . GLU A 1 93 ? 40.099 -14.671 -48.602 1.00 53.47 93 GLU A N 1
ATOM 744 C CA . GLU A 1 93 ? 39.968 -14.844 -50.048 1.00 53.47 93 GLU A CA 1
ATOM 745 C C . GLU A 1 93 ? 41.141 -14.203 -50.801 1.00 53.47 93 GLU A C 1
ATOM 747 O O . GLU A 1 93 ? 41.723 -14.859 -51.662 1.00 53.47 93 GLU A O 1
ATOM 752 N N . VAL A 1 94 ? 41.601 -13.020 -50.370 1.00 55.84 94 VAL A N 1
ATOM 753 C CA . VAL A 1 94 ? 42.791 -12.346 -50.932 1.00 55.84 94 VAL A CA 1
ATOM 754 C C . VAL A 1 94 ? 44.063 -13.200 -50.795 1.00 55.84 94 VAL A C 1
ATOM 756 O O . VAL A 1 94 ? 44.852 -13.280 -51.733 1.00 55.84 94 VAL A O 1
ATOM 759 N N . ARG A 1 95 ? 44.242 -13.920 -49.676 1.00 52.31 95 ARG A N 1
ATOM 760 C CA . ARG A 1 95 ? 45.392 -14.832 -49.493 1.00 52.31 95 ARG A CA 1
ATOM 761 C C . ARG A 1 95 ? 45.340 -16.069 -50.392 1.00 52.31 95 ARG A C 1
ATOM 763 O O . ARG A 1 95 ? 46.380 -16.557 -50.806 1.00 52.31 95 ARG A O 1
ATOM 770 N N . ARG A 1 96 ? 44.146 -16.581 -50.712 1.00 51.88 96 ARG A N 1
ATOM 771 C CA . ARG A 1 96 ? 43.994 -17.737 -51.617 1.00 51.88 96 ARG A CA 1
ATOM 772 C C . ARG A 1 96 ? 44.241 -17.393 -53.083 1.00 51.88 96 ARG A C 1
ATOM 774 O O . ARG A 1 96 ? 44.522 -18.298 -53.866 1.00 51.88 96 ARG A O 1
ATOM 781 N N . THR A 1 97 ? 44.081 -16.130 -53.465 1.00 52.84 97 THR A N 1
ATOM 782 C CA . THR A 1 97 ? 44.385 -15.663 -54.821 1.00 52.84 97 THR A CA 1
ATOM 783 C C . THR A 1 97 ? 45.876 -15.427 -55.052 1.00 52.84 97 THR A C 1
ATOM 785 O O . THR A 1 97 ? 46.325 -15.714 -56.155 1.00 52.84 97 THR A O 1
ATOM 788 N N . ASP A 1 98 ? 46.643 -15.022 -54.031 1.00 52.41 98 ASP A N 1
ATOM 789 C CA . ASP A 1 98 ? 48.112 -14.892 -54.12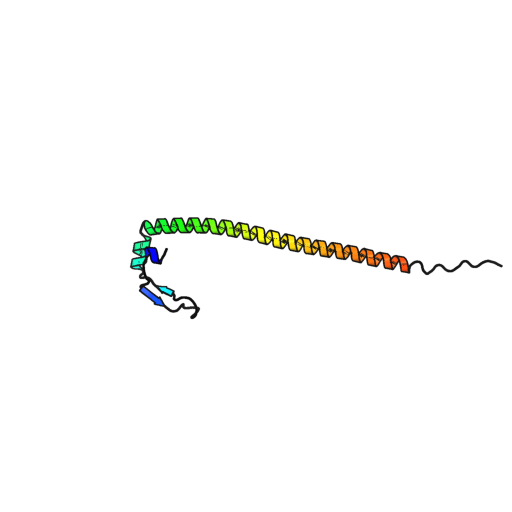4 1.00 52.41 98 ASP A CA 1
ATOM 790 C C . ASP A 1 98 ? 48.808 -16.255 -54.316 1.00 52.41 98 ASP A C 1
ATOM 792 O O . ASP A 1 98 ? 49.705 -16.398 -55.143 1.00 52.41 98 ASP A O 1
ATOM 796 N N . ASP A 1 99 ? 48.342 -17.306 -53.631 1.00 52.38 99 ASP A N 1
ATOM 797 C CA . ASP A 1 99 ? 48.951 -18.644 -53.727 1.00 52.38 99 ASP A CA 1
ATOM 798 C C . ASP A 1 99 ? 48.715 -19.342 -55.088 1.00 52.38 99 ASP A C 1
ATOM 800 O O . ASP A 1 99 ? 49.320 -20.377 -55.370 1.00 52.38 99 ASP A O 1
ATOM 804 N N . ARG A 1 100 ? 47.840 -18.807 -55.955 1.00 51.25 100 ARG A N 1
ATOM 805 C CA . ARG A 1 100 ? 47.583 -19.361 -57.301 1.00 51.25 100 ARG A CA 1
ATOM 806 C C . ARG A 1 100 ? 48.474 -18.782 -58.401 1.00 51.25 100 ARG A C 1
ATOM 808 O O . ARG A 1 100 ? 48.412 -19.285 -59.521 1.00 51.25 100 ARG A O 1
ATOM 815 N N . GLU A 1 101 ? 49.308 -17.784 -58.110 1.00 49.31 101 GLU A N 1
ATOM 816 C CA . GLU A 1 101 ? 50.171 -17.138 -59.113 1.00 49.31 101 GLU A CA 1
ATOM 817 C C . GLU A 1 101 ? 51.614 -17.690 -59.149 1.00 49.31 101 GLU A C 1
ATOM 819 O O . GLU A 1 101 ? 52.486 -17.102 -59.782 1.00 49.31 101 GLU A O 1
ATOM 824 N N . VAL A 1 102 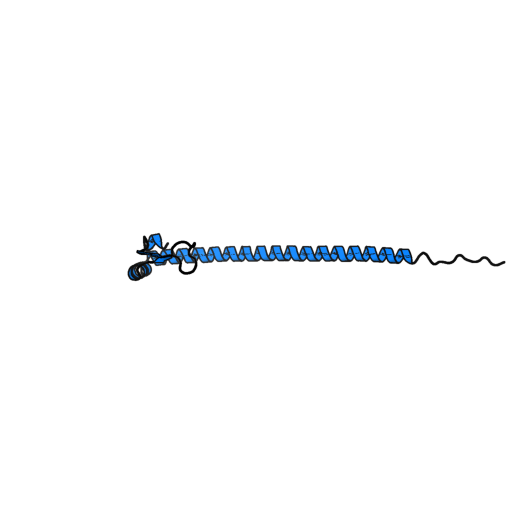? 51.893 -18.841 -58.518 1.00 54.34 102 VAL A N 1
ATOM 825 C CA . VAL A 1 102 ? 53.268 -19.389 -58.426 1.00 54.34 102 VAL A CA 1
ATOM 826 C C . VAL A 1 102 ? 53.560 -20.551 -59.395 1.00 54.34 102 VAL A C 1
ATOM 828 O O . VAL A 1 102 ? 54.709 -20.952 -59.523 1.00 54.34 102 VAL A O 1
ATOM 831 N N . ASP A 1 103 ? 52.590 -21.049 -60.170 1.00 53.19 103 ASP A N 1
ATOM 832 C CA . ASP A 1 103 ? 52.792 -22.251 -61.010 1.00 53.19 103 ASP A CA 1
ATOM 833 C C . ASP A 1 103 ? 52.669 -21.990 -62.525 1.00 53.19 103 ASP A C 1
ATOM 835 O O . ASP A 1 103 ? 51.912 -22.640 -63.250 1.00 53.19 103 ASP A O 1
ATOM 839 N N . ARG A 1 104 ? 53.433 -21.017 -63.041 1.00 56.19 104 ARG A N 1
ATOM 840 C CA . ARG A 1 104 ? 53.629 -20.850 -64.494 1.00 56.19 104 ARG A CA 1
ATOM 841 C C . ARG A 1 104 ? 55.046 -21.304 -64.876 1.00 56.19 104 ARG A C 1
ATOM 843 O O . ARG A 1 104 ? 55.993 -20.570 -64.598 1.00 56.19 104 ARG A O 1
ATOM 850 N N . PRO A 1 105 ? 55.232 -22.487 -65.495 1.00 60.84 105 PRO A N 1
ATOM 851 C CA . PRO A 1 105 ? 56.559 -22.925 -65.916 1.00 60.84 105 PRO A CA 1
ATOM 852 C C . PRO A 1 105 ? 57.082 -22.040 -67.063 1.00 60.84 105 PRO A C 1
ATOM 854 O O . PRO A 1 105 ? 56.290 -21.611 -67.911 1.00 60.84 105 PRO A O 1
ATOM 857 N N . PRO A 1 106 ? 58.395 -21.742 -67.101 1.00 59.22 106 PRO A N 1
ATOM 858 C CA . PRO A 1 106 ? 58.967 -20.860 -68.110 1.00 59.22 106 PRO A CA 1
ATOM 859 C C . PRO A 1 106 ? 58.908 -21.496 -69.511 1.00 59.22 106 PRO A C 1
ATOM 861 O O . PRO A 1 106 ? 59.021 -22.720 -69.639 1.00 59.22 106 PRO A O 1
ATOM 864 N N . PRO A 1 107 ? 58.736 -20.683 -70.570 1.00 56.34 107 PRO A N 1
ATOM 865 C CA . PRO A 1 107 ? 58.681 -21.175 -71.941 1.00 56.34 107 PRO A CA 1
ATOM 866 C C . PRO A 1 107 ? 60.041 -21.748 -72.356 1.00 56.34 107 PRO A C 1
ATOM 868 O O . PRO A 1 107 ? 61.073 -21.107 -72.171 1.00 56.34 107 PRO A O 1
ATOM 871 N N . GLN A 1 108 ? 60.036 -22.961 -72.912 1.00 57.06 108 GLN A N 1
ATOM 872 C CA . GLN A 1 108 ? 61.232 -23.559 -73.501 1.00 57.06 108 GLN A CA 1
ATOM 873 C C . GLN A 1 108 ? 61.432 -23.032 -74.921 1.00 57.06 108 GLN A C 1
ATOM 87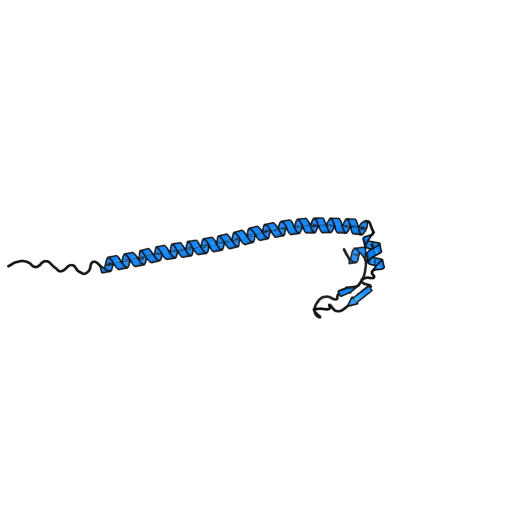5 O O . GLN A 1 108 ? 60.514 -23.083 -75.741 1.00 57.06 108 GLN A O 1
ATOM 880 N N . GLU A 1 109 ? 62.631 -22.524 -75.196 1.00 47.97 109 GLU A N 1
ATOM 881 C CA . GLU A 1 109 ? 63.045 -22.099 -76.532 1.00 47.97 109 GLU A CA 1
ATOM 882 C C . GLU A 1 109 ? 63.418 -23.326 -77.384 1.00 47.97 109 GLU A C 1
ATOM 884 O O . GLU A 1 109 ? 64.157 -24.194 -76.909 1.00 47.97 109 GLU A O 1
ATOM 889 N N . PRO A 1 110 ? 62.911 -23.441 -78.626 1.00 61.78 110 PRO A N 1
ATOM 890 C CA . PRO A 1 110 ? 63.302 -24.513 -79.529 1.00 61.78 110 PRO A CA 1
ATOM 891 C C . PRO A 1 110 ? 64.651 -24.218 -80.205 1.00 61.78 110 PRO A C 1
ATOM 893 O O . PRO A 1 110 ? 64.975 -23.070 -80.506 1.00 61.78 110 PRO A O 1
ATOM 896 N N . THR A 1 111 ? 65.404 -25.299 -80.413 1.00 58.12 111 THR A N 1
ATOM 897 C CA . THR A 1 111 ? 66.747 -25.389 -81.014 1.00 58.12 111 THR A CA 1
ATOM 898 C C . THR A 1 111 ? 66.779 -25.015 -82.492 1.00 58.12 111 THR A C 1
ATOM 900 O O . THR A 1 111 ? 65.805 -25.355 -83.204 1.00 58.12 111 THR A O 1
#

Foldseek 3Di:
DCCVQQNAAPDWAQDPPDNPDGTDGHHDPVSVVVSCPDPVVVVVVVVVVVVVVVVVVVVVVVVVVVVVVVVVVVVVVVVVVVVVVVVVVVVVVVVVVVVVPPDDDDDDDDD

Sequence (111 aa):
MVRRLLGEPDLLRTHPYLRSAPPTRLYAVDRVEAVERGAAFRAAAAAAARRSTARRGTVRLRKRELRARISARRGGERRWGEERRWGNSDAQEVRRTDDREVDRPPPQEPT

=== Feature glossary ===
Feature key, reading from the visual/contextual features back to the raw sequence:

Rendered structure images. Structure images are PyMOL renders from six orthogonal camera directions. Cartoon representation draws helices as coils and strands as arrows; sticks shows the backbone as bonds; surface shows the solvent-excluded envelope. Rainbow coloring maps sequence position to hue (blue→red, N→C); chain coloring assigns a distinct color per polypeptide.

Contact-map, Ramachandran, and PAE plots. Three diagnostic plots accompany the record. The Cα contact map visualizes the tertiary structure as a 2D adjacency matrix (8 Å cutoff, sequence-local contacts suppressed). The Ramachandran plot shows the distribution of backbone (φ, ψ) torsions, with points in the α and β basins reflecting secondary structure content. The PAE plot shows AlphaFold's inter-residue confidence as a color matrix.

InterPro / GO / CATH / organism. The annotation block draws on four external resources. InterPro: which protein families and domains the sequence belongs to. GO: standardized terms for what the protein does, what process it participates in, and where in the cell it acts. CATH: which structural fold it has in the CATH hierarchy. Organism: the species of origin.

Nearest PDB structures. Structural nearest neighbors (via Foldseek easy-search vs the PDB). Reported per hit: target PDB id, E-value, and alignment TM-score. A TM-score above ~0.5 is the conventional threshold for 'same fold'.

Predicted aligned error. Predicted aligned error is AlphaFold's pairwise confidence. Unlike pLDDT (per-residue), PAE is per-residue-pair and captures whether two parts of the structure are correctly placed relative to each other. Units are ångströms of expected positional error.

Solvent-accessible surface area. SASA measures how much of the protein is reachable by solvent. It is computed by rolling a water-sized probe over the atomic surface and summing the exposed area (Å²). Per-residue SASA distinguishes core (buried, low SASA) from surface (exposed, high SASA) residues; total SASA is a whole-molecule size measure.

B-factor. Crystallographic B-factors measure how much each atom's electron density is smeared out, in Å². They rise in mobile loops and surface residues and fall in the buried interior. In AlphaFold models this column is repurposed to hold pLDDT instead.

pLDDT. For AlphaFold models, the B-factor field carries pLDDT — the model's own estimate of local accuracy on a 0–100 scale. Regions with pLDDT<50 should be treated as essentially unmodeled; they often correspond to intrinsically disordered segments.

Backbone torsions (φ/ψ). φ (phi) and ψ (psi) are the two rotatable backbone dihedrals per residue: φ is the C(i-1)–N–Cα–C torsion, ψ is the N–Cα–C–N(i+1) torsion, both in degrees on (−180°, 180°]. α-helical residues cluster near (−60°, −45°); β-strand residues near (−120°, +130°). A Ramachandran plot is simply a scatter of (φ, ψ) for every residue.

Radius of gyration, Cα contacts, bounding box. Radius of gyration (Rg) is the root-mean-square distance of Cα atoms from their centroid — a single number for overall size and compactness. A globular domain of N residues has Rg ≈ 2.2·N^0.38 Å; an extended or disordered chain has a much larger Rg. The Cα contact count is the number of residue pairs whose Cα atoms are within 8 Å and are more than four positions apart in sequence — a standard proxy for tertiary packing density. The bounding box is the smallest axis-aligned box enclosing all Cα atoms.

Secondary structure (3-state, P-SEA). Three-state secondary structure (P-SEA) collapses the eight DSSP classes into helix (a), strand (b), and coil (c). P-SEA assigns these from Cα geometry alone — distances and angles — without requiring backbone oxygens, so it works on any Cα trace.

Secondary structure (8-state, DSSP). Secondary structure is the local, repeating backbone conformation. DSSP classifies it into eight states by reading the hydrogen-bond network: three helix types (H, G, I), two β types (E, B), two non-regular types (T, S), and unstructured coil (-).

Foldseek 3Di. The Foldseek 3Di string encodes local tertiary geometry as a 20-letter alphabet — one character per residue — derived from the relative positions of nearby Cα atoms. Unlike the amino-acid sequence, 3Di is a direct function of the 3D structure, so two proteins with the same fold have similar 3Di strings even at low sequence identity.

mmCIF coordinates. Structure coordinates are given as an mmCIF _atom_site loop: one row per atom with element, residue name, chain id, sequence number, and x/y/z position in Å. Only the four main-chain atoms per residue are included here; side chains are omitted to keep the record compact.

Sequence. This is the polypeptide sequence — one letter per residue, N-terminus first. Length ranges from a few dozen residues for small domains to over a thousand for large multi-domain proteins.